Protein AF-A0A951CQM6-F1 (afdb_monomer)

Radius of gyration: 29.25 Å; Cα contacts (8 Å, |Δi|>4): 89; chains: 1; bounding box: 65×45×93 Å

Solvent-accessible surface area (backbone atoms only — not comparable to full-atom values): 8658 Å² total; per-residue (Å²): 129,90,86,80,90,84,83,90,81,90,80,90,81,83,80,80,78,75,80,78,79,81,69,90,68,95,78,76,86,69,64,69,60,56,56,56,54,43,54,40,66,66,60,47,46,53,54,50,47,40,52,54,46,51,57,52,41,76,73,42,60,84,96,34,77,55,37,60,50,44,54,48,46,48,53,52,41,53,55,46,47,57,30,47,76,70,74,47,74,59,66,69,58,54,51,52,47,47,53,49,52,51,48,47,59,73,72,43,95,66,56,70,70,57,46,54,50,55,54,50,44,46,50,52,53,50,51,44,65,78,42,36,61,80,64,55,65,84,125

Nearest PDB structures (foldseek):
  5msj-assembly4_Y  TM=2.578E-01  e=6.640E+00  Mus musculus

Structure (mmCIF, N/CA/C/O backbone):
data_AF-A0A951CQM6-F1
#
_entry.id   AF-A0A951CQM6-F1
#
loop_
_atom_site.group_PDB
_atom_site.id
_atom_site.type_symbol
_atom_site.label_atom_id
_atom_site.label_alt_id
_atom_site.label_comp_id
_atom_site.label_asym_id
_atom_site.label_entity_id
_atom_site.label_seq_id
_atom_site.pdbx_PDB_ins_code
_atom_site.Cartn_x
_atom_site.Cartn_y
_atom_site.Cartn_z
_atom_site.occupancy
_atom_site.B_iso_or_equiv
_atom_site.auth_seq_id
_atom_site.auth_comp_id
_atom_site.auth_asym_id
_atom_site.auth_atom_id
_atom_site.pdbx_PDB_model_num
ATOM 1 N N . MET A 1 1 ? 45.662 -21.637 78.353 1.00 36.53 1 MET A N 1
ATOM 2 C CA . MET A 1 1 ? 46.713 -21.991 77.374 1.00 36.53 1 MET A CA 1
ATOM 3 C C . MET A 1 1 ? 46.106 -22.893 76.306 1.00 36.53 1 MET A C 1
ATOM 5 O O . MET A 1 1 ? 45.457 -23.855 76.674 1.00 36.53 1 MET A O 1
ATOM 9 N N . LYS A 1 2 ? 46.267 -22.512 75.026 1.00 42.84 2 LYS A N 1
ATOM 10 C CA . LYS A 1 2 ? 46.402 -23.355 73.814 1.00 42.84 2 LYS A CA 1
ATOM 11 C C . LYS A 1 2 ? 46.010 -24.841 73.971 1.00 42.84 2 LYS A C 1
ATOM 13 O O . LYS A 1 2 ? 46.705 -25.549 74.686 1.00 42.84 2 LYS A O 1
ATOM 18 N N . ARG A 1 3 ? 44.978 -25.317 73.250 1.00 44.84 3 ARG A N 1
ATOM 19 C CA . ARG A 1 3 ? 45.032 -26.208 72.045 1.00 44.84 3 ARG A CA 1
ATOM 20 C C . ARG A 1 3 ? 44.093 -27.409 72.342 1.00 44.84 3 ARG A C 1
ATOM 22 O O . ARG A 1 3 ? 44.008 -27.759 73.504 1.00 44.84 3 ARG A O 1
ATOM 29 N N . LEU A 1 4 ? 43.356 -28.092 71.463 1.00 49.62 4 LEU A N 1
ATOM 30 C CA . LEU A 1 4 ? 43.298 -28.254 70.009 1.00 49.62 4 LEU A CA 1
ATOM 31 C C . LEU A 1 4 ? 42.117 -29.214 69.702 1.00 49.62 4 LEU A C 1
ATOM 33 O O . LEU A 1 4 ? 41.911 -30.122 70.497 1.00 49.62 4 LEU A O 1
ATOM 37 N N . PHE A 1 5 ? 41.500 -29.079 68.515 1.00 47.34 5 PHE A N 1
ATOM 38 C CA . PHE A 1 5 ? 40.907 -30.158 67.686 1.00 47.34 5 PHE A CA 1
ATOM 39 C C . PHE A 1 5 ? 39.701 -30.950 68.235 1.00 47.34 5 PHE A C 1
ATOM 41 O O . PHE A 1 5 ? 39.548 -31.145 69.426 1.00 47.34 5 PHE A O 1
ATOM 48 N N . LEU A 1 6 ? 38.819 -31.554 67.445 1.00 49.06 6 LEU A N 1
ATOM 49 C CA . LEU A 1 6 ? 38.413 -31.546 66.034 1.00 49.06 6 LEU A CA 1
ATOM 50 C C . LEU A 1 6 ? 37.356 -32.667 66.031 1.00 49.06 6 LEU A C 1
ATOM 52 O O . LEU A 1 6 ? 37.633 -33.750 66.543 1.00 49.06 6 LEU A O 1
ATOM 56 N N . GLY A 1 7 ? 36.153 -32.431 65.522 1.00 40.34 7 GLY A N 1
ATOM 57 C CA . GLY A 1 7 ? 35.091 -33.435 65.603 1.00 40.34 7 GLY A CA 1
ATOM 58 C C . GLY A 1 7 ? 33.923 -33.109 64.696 1.00 40.34 7 GLY A C 1
ATOM 59 O O . GLY A 1 7 ? 32.834 -32.794 65.155 1.00 40.34 7 GLY A O 1
ATOM 60 N N . THR A 1 8 ? 34.195 -33.124 63.398 1.00 56.38 8 THR A N 1
ATOM 61 C CA . THR A 1 8 ? 33.230 -33.057 62.304 1.00 56.38 8 THR A CA 1
ATOM 62 C C . THR A 1 8 ? 32.238 -34.219 62.399 1.00 56.38 8 THR A C 1
ATOM 64 O O . THR A 1 8 ? 32.676 -35.365 62.366 1.00 56.38 8 THR A O 1
ATOM 67 N N . ILE A 1 9 ? 30.926 -33.954 62.405 1.00 52.28 9 ILE A N 1
ATOM 68 C CA . ILE A 1 9 ? 29.938 -34.863 61.804 1.00 52.28 9 ILE A CA 1
ATOM 69 C C . ILE A 1 9 ? 28.950 -34.035 60.980 1.00 52.28 9 ILE A C 1
ATOM 71 O O . ILE A 1 9 ? 28.217 -33.185 61.477 1.00 52.28 9 ILE A O 1
ATOM 75 N N . VAL A 1 10 ? 29.005 -34.312 59.684 1.00 54.06 10 VAL A N 1
ATOM 76 C CA . VAL A 1 10 ? 28.093 -33.917 58.618 1.00 54.06 10 VAL A CA 1
ATOM 77 C C . VAL A 1 10 ? 26.802 -34.727 58.740 1.00 54.06 10 VAL A C 1
ATOM 79 O O . VAL A 1 10 ? 26.877 -35.945 58.864 1.00 54.06 10 VAL A O 1
ATOM 82 N N . SER A 1 11 ? 25.640 -34.076 58.653 1.00 46.56 11 SER A N 1
ATOM 83 C CA . SER A 1 11 ? 24.355 -34.610 58.147 1.00 46.56 11 SER A CA 1
ATOM 84 C C . SER A 1 11 ? 23.323 -33.481 58.276 1.00 46.56 11 SER A C 1
ATOM 86 O O . SER A 1 11 ? 23.128 -32.967 59.366 1.00 46.56 11 SER A O 1
ATOM 88 N N . GLY A 1 12 ? 22.676 -32.943 57.245 1.00 49.31 12 GLY A N 1
ATOM 89 C CA . GLY A 1 12 ? 22.298 -33.538 55.972 1.00 49.31 12 GLY A CA 1
ATOM 90 C C . GLY A 1 12 ? 20.804 -33.852 55.986 1.00 49.31 12 GLY A C 1
ATOM 91 O O . GLY A 1 12 ? 20.464 -35.015 56.113 1.00 49.31 12 GLY A O 1
ATOM 92 N N . LEU A 1 13 ? 19.938 -32.831 55.891 1.00 47.44 13 LEU A N 1
ATOM 93 C CA . LEU A 1 13 ? 18.616 -32.903 55.247 1.00 47.44 13 LEU A CA 1
ATOM 94 C C . LEU A 1 13 ? 17.968 -31.504 55.246 1.00 47.44 13 LEU A C 1
ATOM 96 O O . LEU A 1 13 ? 17.378 -31.082 56.237 1.00 47.44 13 LEU A O 1
ATOM 100 N N . VAL A 1 14 ? 18.064 -30.765 54.140 1.00 51.62 14 VAL A N 1
ATOM 101 C CA . VAL A 1 14 ? 17.130 -29.658 53.888 1.00 51.62 14 VAL A CA 1
ATOM 102 C C . VAL A 1 14 ? 16.045 -30.226 52.987 1.00 51.62 14 VAL A C 1
ATOM 104 O O . VAL A 1 14 ? 16.252 -30.420 51.791 1.00 51.62 14 VAL A O 1
ATOM 107 N N . LEU A 1 15 ? 14.905 -30.556 53.592 1.00 48.28 15 LEU A N 1
ATOM 108 C CA . LEU A 1 15 ? 13.669 -30.844 52.876 1.00 48.28 15 LEU A CA 1
ATOM 109 C C . LEU A 1 15 ? 13.239 -29.560 52.163 1.00 48.28 15 LEU A C 1
ATOM 111 O O . LEU A 1 15 ? 12.813 -28.598 52.800 1.00 48.28 15 LEU A O 1
ATOM 115 N N . PHE A 1 16 ? 13.361 -29.542 50.838 1.00 45.88 16 PHE A N 1
ATOM 116 C CA . PHE A 1 16 ? 12.685 -28.554 50.010 1.00 45.88 16 PHE A CA 1
ATOM 117 C C . PHE A 1 16 ? 11.180 -28.816 50.101 1.00 45.88 16 PHE A C 1
ATOM 119 O O . PHE A 1 16 ? 10.641 -29.698 49.437 1.00 45.88 16 PHE A O 1
ATOM 126 N N . ALA A 1 17 ? 10.505 -28.054 50.958 1.00 52.97 17 ALA A N 1
ATOM 127 C CA . ALA A 1 17 ? 9.065 -27.899 50.902 1.00 52.97 17 ALA A CA 1
ATOM 128 C C . ALA A 1 17 ? 8.729 -27.194 49.584 1.00 52.97 17 ALA A C 1
ATOM 130 O O . ALA A 1 17 ? 9.026 -26.015 49.404 1.00 52.97 17 ALA A O 1
ATOM 131 N N . THR A 1 18 ? 8.141 -27.921 48.639 1.00 50.91 18 THR A N 1
ATOM 132 C CA . THR A 1 18 ? 7.468 -27.325 47.487 1.00 50.91 18 THR A CA 1
ATOM 133 C C . THR A 1 18 ? 6.259 -26.537 47.990 1.00 50.91 18 THR A C 1
ATOM 135 O O . THR A 1 18 ? 5.336 -27.163 48.521 1.00 50.91 18 THR A O 1
ATOM 138 N N . PRO A 1 19 ? 6.181 -25.204 47.819 1.00 48.69 19 PRO A N 1
ATOM 139 C CA . PRO A 1 19 ? 4.887 -24.553 47.830 1.00 48.69 19 PRO A CA 1
ATOM 140 C C . PRO A 1 19 ? 4.138 -25.050 46.593 1.00 48.69 19 PRO A C 1
ATOM 142 O O . PRO A 1 19 ? 4.481 -24.727 45.455 1.00 48.69 19 PRO A O 1
ATOM 145 N N . GLY A 1 20 ? 3.137 -25.896 46.825 1.00 43.78 20 GLY A N 1
ATOM 146 C CA . GLY A 1 20 ? 2.101 -26.152 45.843 1.00 43.78 20 GLY A CA 1
ATOM 147 C C . GLY A 1 20 ? 1.417 -24.827 45.543 1.00 43.78 20 GLY A C 1
ATOM 148 O O . GLY A 1 20 ? 0.633 -24.333 46.349 1.00 43.78 20 GLY A O 1
ATOM 149 N N . PHE A 1 21 ? 1.735 -24.236 44.394 1.00 43.59 21 PHE A N 1
ATOM 150 C CA . PHE A 1 21 ? 0.935 -23.162 43.832 1.00 43.59 21 PHE A CA 1
ATOM 151 C C . PHE A 1 21 ? -0.376 -23.775 43.345 1.00 43.59 21 PHE A C 1
ATOM 153 O O . PHE A 1 21 ? -0.536 -24.130 42.181 1.00 43.59 21 PHE A O 1
ATOM 160 N N . ALA A 1 22 ? -1.325 -23.889 44.269 1.00 49.72 22 ALA A N 1
ATOM 161 C CA . ALA A 1 22 ? -2.722 -23.719 43.935 1.00 49.72 22 ALA A CA 1
ATOM 162 C C . ALA A 1 22 ? -2.887 -22.262 43.474 1.00 49.72 22 ALA A C 1
ATOM 164 O O . ALA A 1 22 ? -3.046 -21.351 44.282 1.00 49.72 22 ALA A O 1
ATOM 165 N N . GLN A 1 23 ? -2.766 -22.027 42.169 1.00 45.09 23 GLN A N 1
ATOM 166 C CA . GLN A 1 23 ? -3.352 -20.850 41.541 1.00 45.09 23 GLN A CA 1
ATOM 167 C C . GLN A 1 23 ? -4.571 -21.311 40.762 1.00 45.09 23 GLN A C 1
ATOM 169 O O . GLN A 1 23 ? -4.523 -21.587 39.568 1.00 45.09 23 GLN A O 1
ATOM 174 N N . ASP A 1 24 ? -5.652 -21.413 41.525 1.00 47.53 24 ASP A N 1
ATOM 175 C CA . ASP A 1 24 ? -6.961 -20.898 41.156 1.00 47.53 24 ASP A CA 1
ATOM 176 C C . ASP A 1 24 ? -6.835 -19.768 40.111 1.00 47.53 24 ASP A C 1
ATOM 178 O O . ASP A 1 24 ? -6.340 -18.672 40.399 1.00 47.53 24 ASP A O 1
ATOM 182 N N . ARG A 1 25 ? -7.139 -20.093 38.852 1.00 42.91 25 ARG A N 1
ATOM 183 C CA . ARG A 1 25 ? -7.281 -19.135 37.748 1.00 42.91 25 ARG A CA 1
ATOM 184 C C . ARG A 1 25 ? -8.077 -19.760 36.607 1.00 42.91 25 ARG A C 1
ATOM 186 O O . ARG A 1 25 ? -7.648 -19.822 35.456 1.00 42.91 25 ARG A O 1
ATOM 193 N N . GLU A 1 26 ? -9.283 -20.199 36.936 1.00 49.16 26 GLU A N 1
ATOM 194 C CA . GLU A 1 26 ? -10.388 -20.157 35.983 1.00 49.16 26 GLU A CA 1
ATOM 195 C C . GLU A 1 26 ? -10.809 -18.691 35.819 1.00 49.16 26 GLU A C 1
ATOM 197 O O . GLU A 1 26 ? -11.610 -18.195 36.596 1.00 49.16 26 GLU A O 1
ATOM 202 N N . GLN A 1 27 ? -10.200 -17.970 34.870 1.00 46.66 27 GLN A N 1
ATOM 203 C CA . GLN A 1 27 ? -10.757 -16.797 34.167 1.00 46.66 27 GLN A CA 1
ATOM 204 C C . GLN A 1 27 ? -9.641 -16.067 33.407 1.00 46.66 27 GLN A C 1
ATOM 206 O O . GLN A 1 27 ? -8.647 -15.638 33.990 1.00 46.66 27 GLN A O 1
ATOM 211 N N . GLY A 1 28 ? -9.828 -15.885 32.096 1.00 43.47 28 GLY A N 1
ATOM 212 C CA . GLY A 1 28 ? -9.082 -14.884 31.323 1.00 43.47 28 GLY A CA 1
ATOM 213 C C . GLY A 1 28 ? -8.101 -15.401 30.268 1.00 43.47 28 GLY A C 1
ATOM 214 O O . GLY A 1 28 ? -7.093 -14.744 30.016 1.00 43.47 28 GLY A O 1
ATOM 215 N N . ARG A 1 29 ? -8.359 -16.550 29.627 1.00 43.56 29 ARG A N 1
ATOM 216 C CA . ARG A 1 29 ? -7.528 -17.028 28.500 1.00 43.56 29 ARG A CA 1
ATOM 217 C C . ARG A 1 29 ? -8.017 -16.606 27.110 1.00 43.56 29 ARG A C 1
ATOM 219 O O . ARG A 1 29 ? -7.357 -16.941 26.134 1.00 43.56 29 ARG A O 1
ATOM 226 N N . GLU A 1 30 ? -9.107 -15.847 27.023 1.00 45.41 30 GLU A N 1
ATOM 227 C CA . GLU A 1 30 ? -9.689 -15.417 25.741 1.00 45.41 30 GLU A CA 1
ATOM 228 C C . GLU A 1 30 ? -9.217 -14.013 25.307 1.00 45.41 30 GLU A C 1
ATOM 230 O O . GLU A 1 30 ? -8.937 -13.802 24.135 1.00 45.41 30 GLU A O 1
ATOM 235 N N . GLY A 1 31 ? -8.939 -13.088 26.235 1.00 44.78 31 GLY A N 1
ATOM 236 C CA . GLY A 1 31 ? -8.579 -11.701 25.878 1.00 44.78 31 GLY A CA 1
ATOM 237 C C . GLY A 1 31 ? -7.123 -11.445 25.448 1.00 44.78 31 GLY A C 1
ATOM 238 O O . GLY A 1 31 ? -6.801 -10.349 24.994 1.00 44.78 31 GLY A O 1
ATOM 239 N N . ARG A 1 32 ? -6.201 -12.412 25.592 1.00 43.75 32 ARG A N 1
ATOM 240 C CA . ARG A 1 32 ? -4.775 -12.197 25.245 1.00 43.75 32 ARG A CA 1
ATOM 241 C C . ARG A 1 32 ? -4.495 -12.334 23.742 1.00 43.75 32 ARG A C 1
ATOM 243 O O . ARG A 1 32 ? -3.518 -11.760 23.267 1.00 43.75 32 ARG A O 1
ATOM 250 N N . TYR A 1 33 ? -5.327 -13.075 23.011 1.00 44.34 33 TYR A N 1
ATOM 251 C CA . TYR A 1 33 ? -5.196 -13.216 21.559 1.00 44.34 33 TYR A CA 1
ATOM 252 C C . TYR A 1 33 ? -5.887 -12.066 20.818 1.00 44.34 33 TYR A C 1
ATOM 254 O O . TYR A 1 33 ? -5.271 -11.487 19.930 1.00 44.34 33 TYR A O 1
ATOM 262 N N . GLU A 1 34 ? -7.071 -11.634 21.271 1.00 48.38 34 GLU A N 1
ATOM 263 C CA . GLU A 1 34 ? -7.774 -10.478 20.689 1.00 48.38 34 GLU A CA 1
ATOM 264 C C . GLU A 1 34 ? -6.931 -9.197 20.726 1.00 48.38 34 GLU A C 1
ATOM 266 O O . GLU A 1 34 ? -6.831 -8.507 19.719 1.00 48.38 34 GLU A O 1
ATOM 271 N N . ASN A 1 35 ? -6.233 -8.920 21.834 1.00 50.28 35 ASN A N 1
ATOM 272 C CA . ASN A 1 35 ? -5.422 -7.703 21.971 1.00 50.28 35 ASN A CA 1
ATOM 273 C C . ASN A 1 35 ? -4.217 -7.638 21.009 1.00 50.28 35 ASN A C 1
ATOM 275 O O . ASN A 1 35 ? -3.776 -6.550 20.638 1.00 50.28 35 ASN A O 1
ATOM 279 N N . ARG A 1 36 ? -3.650 -8.791 20.616 1.00 51.53 36 ARG A N 1
ATOM 280 C CA . ARG A 1 36 ? -2.488 -8.836 19.712 1.00 51.53 36 ARG A CA 1
ATOM 281 C C . ARG A 1 36 ? -2.896 -8.519 18.275 1.00 51.53 36 ARG A C 1
ATOM 283 O O . ARG A 1 36 ? -2.188 -7.771 17.605 1.00 51.53 36 ARG A O 1
ATOM 290 N N . ASP A 1 37 ? -4.028 -9.060 17.838 1.00 57.62 37 ASP A N 1
ATOM 291 C CA . ASP A 1 37 ? -4.562 -8.797 16.505 1.00 57.62 37 ASP A CA 1
ATOM 292 C C . ASP A 1 37 ? -5.087 -7.360 16.415 1.00 57.62 37 ASP A C 1
ATOM 294 O O . ASP A 1 37 ? -4.790 -6.652 15.456 1.00 57.62 37 ASP A O 1
ATOM 298 N N . GLU A 1 38 ? -5.768 -6.870 17.455 1.00 58.69 38 GLU A N 1
ATOM 299 C CA . GLU A 1 38 ? -6.281 -5.497 17.499 1.00 58.69 38 GLU A CA 1
ATOM 300 C C . GLU A 1 38 ? -5.170 -4.450 17.312 1.00 58.69 38 GLU A C 1
ATOM 302 O O . GLU A 1 38 ? -5.339 -3.513 16.537 1.00 58.69 38 GLU A O 1
ATOM 307 N N . GLY A 1 39 ? -4.010 -4.635 17.957 1.00 59.38 39 GLY A N 1
ATOM 308 C CA . GLY A 1 39 ? -2.853 -3.747 17.802 1.00 59.38 39 GLY A CA 1
ATOM 309 C C . GLY A 1 39 ? -2.199 -3.814 16.417 1.00 59.38 39 GLY A C 1
ATOM 310 O O . GLY A 1 39 ? -1.756 -2.791 15.898 1.00 59.38 39 GLY A O 1
ATOM 311 N N . TYR A 1 40 ? -2.172 -4.994 15.790 1.00 65.06 40 TYR A N 1
ATOM 312 C CA . TYR A 1 40 ? -1.692 -5.156 14.414 1.00 65.06 40 TYR A CA 1
ATOM 313 C C . TYR A 1 40 ? -2.578 -4.387 13.419 1.00 65.06 40 TYR A C 1
ATOM 315 O O . TYR A 1 40 ? -2.071 -3.655 12.567 1.00 65.06 40 TYR A O 1
ATOM 323 N N . TYR A 1 41 ? -3.901 -4.482 13.572 1.00 66.88 41 TYR A N 1
ATOM 324 C CA . TYR A 1 41 ? -4.866 -3.819 12.693 1.00 66.88 41 TYR A CA 1
ATOM 325 C C . TYR A 1 41 ? -5.045 -2.315 12.981 1.00 66.88 41 TYR A C 1
ATOM 327 O O . TYR A 1 41 ? -5.299 -1.561 12.045 1.00 66.88 41 TYR A O 1
ATOM 335 N N . LYS A 1 42 ? -4.853 -1.845 14.227 1.00 64.31 42 LYS A N 1
ATOM 336 C CA . LYS A 1 42 ? -5.019 -0.428 14.635 1.00 64.31 42 LYS A CA 1
ATOM 337 C C . LYS A 1 42 ? -3.893 0.539 14.227 1.00 64.31 42 LYS A C 1
ATOM 339 O O . LYS A 1 42 ? -3.914 1.707 14.616 1.00 64.31 42 LYS A O 1
ATOM 344 N N . GLY A 1 43 ? -2.898 0.100 13.465 1.00 67.56 43 GLY A N 1
ATOM 345 C CA . GLY A 1 43 ? -1.861 1.024 12.988 1.00 67.56 43 GLY A CA 1
ATOM 346 C C . GLY A 1 43 ? -0.754 0.380 12.173 1.00 67.56 43 GLY A C 1
ATOM 347 O O . GLY A 1 43 ? -0.241 0.997 11.252 1.00 67.56 43 GLY A O 1
ATOM 348 N N . HIS A 1 44 ? -0.430 -0.884 12.439 1.00 79.81 44 HIS A N 1
ATOM 349 C CA . HIS A 1 44 ? 0.710 -1.531 11.790 1.00 79.81 44 HIS A CA 1
ATOM 350 C C . HIS A 1 44 ? 0.386 -2.169 10.437 1.00 79.81 44 HIS A C 1
ATOM 352 O O . HIS A 1 44 ? 1.303 -2.389 9.651 1.00 79.81 44 HIS A O 1
ATOM 358 N N . LEU A 1 45 ? -0.888 -2.449 10.138 1.00 84.88 45 LEU A N 1
ATOM 359 C CA . LEU A 1 45 ? -1.274 -3.060 8.865 1.00 84.88 45 LEU A CA 1
ATOM 360 C C . LEU A 1 45 ? -0.848 -2.196 7.671 1.00 84.88 45 LEU A C 1
ATOM 362 O O . LEU A 1 45 ? -0.149 -2.685 6.792 1.0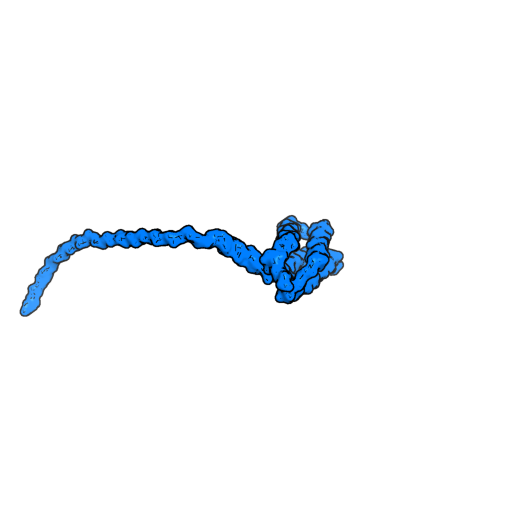0 84.88 45 LEU A O 1
ATOM 366 N N . PHE A 1 46 ? -1.242 -0.921 7.632 1.00 86.06 46 PHE A N 1
ATOM 367 C CA . PHE A 1 46 ? -0.946 -0.060 6.480 1.00 86.06 46 PHE A CA 1
ATOM 368 C C . PHE A 1 46 ? 0.549 0.223 6.329 1.00 86.06 46 PHE A C 1
ATOM 370 O O . PHE A 1 46 ? 1.043 0.247 5.203 1.00 86.06 46 PHE A O 1
ATOM 377 N N . ASP A 1 47 ? 1.269 0.363 7.444 1.00 86.88 47 ASP A N 1
ATOM 378 C CA . ASP A 1 47 ? 2.726 0.499 7.438 1.00 86.88 47 ASP A CA 1
ATOM 379 C C . ASP A 1 47 ? 3.407 -0.745 6.866 1.00 86.88 47 ASP A C 1
ATOM 381 O O . ASP A 1 47 ? 4.264 -0.622 5.995 1.00 86.88 47 ASP A O 1
ATOM 385 N N . ARG A 1 48 ? 2.980 -1.941 7.285 1.00 89.81 48 ARG A N 1
ATOM 386 C CA . ARG A 1 48 ? 3.518 -3.205 6.774 1.00 89.81 48 ARG A CA 1
ATOM 387 C C . ARG A 1 48 ? 3.288 -3.353 5.273 1.00 89.81 48 ARG A C 1
ATOM 389 O O . ARG A 1 48 ? 4.233 -3.602 4.536 1.00 89.81 48 ARG A O 1
ATOM 396 N N . VAL A 1 49 ? 2.054 -3.131 4.815 1.00 91.19 49 VAL A N 1
ATOM 397 C CA . VAL A 1 49 ? 1.734 -3.200 3.381 1.00 91.19 49 VAL A CA 1
ATOM 398 C C . VAL A 1 49 ? 2.553 -2.169 2.598 1.00 91.19 49 VAL A C 1
ATOM 400 O O . VAL A 1 49 ? 3.016 -2.452 1.495 1.00 91.19 49 VAL A O 1
ATOM 403 N N . ARG A 1 50 ? 2.783 -0.974 3.159 1.00 91.56 50 ARG A N 1
ATOM 404 C CA . ARG A 1 50 ? 3.640 0.044 2.538 1.00 91.56 50 ARG A CA 1
ATOM 405 C C . ARG A 1 50 ? 5.090 -0.424 2.424 1.00 91.56 50 ARG A C 1
ATOM 407 O O . ARG A 1 50 ? 5.666 -0.266 1.353 1.00 91.56 50 ARG A O 1
ATOM 414 N N . GLU A 1 51 ? 5.664 -0.994 3.481 1.00 91.81 51 GLU A N 1
ATOM 415 C CA . GLU A 1 51 ? 7.025 -1.552 3.468 1.00 91.81 51 GLU A CA 1
ATOM 416 C C . GLU A 1 51 ? 7.172 -2.667 2.423 1.00 91.81 51 GLU A C 1
ATOM 418 O O . GLU A 1 51 ? 8.151 -2.706 1.673 1.00 91.81 51 GLU A O 1
ATOM 423 N N . ASP A 1 52 ? 6.171 -3.537 2.317 1.00 92.06 52 ASP A N 1
ATOM 424 C CA . ASP A 1 52 ? 6.161 -4.641 1.362 1.00 92.06 52 ASP A CA 1
ATOM 425 C C . ASP A 1 52 ? 6.025 -4.138 -0.088 1.00 92.06 52 ASP A C 1
ATOM 427 O O . ASP A 1 52 ? 6.746 -4.600 -0.979 1.00 92.06 52 ASP A O 1
ATOM 431 N N . VAL A 1 53 ? 5.211 -3.106 -0.334 1.00 92.06 53 VAL A N 1
ATOM 432 C CA . VAL A 1 53 ? 5.135 -2.409 -1.632 1.00 92.06 53 VAL A CA 1
ATOM 433 C C . VAL A 1 53 ? 6.447 -1.687 -1.966 1.00 92.06 53 VAL A C 1
ATOM 435 O O . VAL A 1 53 ? 6.919 -1.786 -3.099 1.00 92.06 53 VAL A O 1
ATOM 438 N N . GLU A 1 54 ? 7.070 -1.000 -1.005 1.00 91.75 54 GLU A N 1
ATOM 439 C CA . GLU A 1 54 ? 8.377 -0.339 -1.168 1.00 91.75 54 GLU A CA 1
ATOM 440 C C . GLU A 1 54 ? 9.474 -1.341 -1.527 1.00 91.75 54 GLU A C 1
ATOM 442 O O . GLU A 1 54 ? 10.315 -1.084 -2.392 1.00 91.75 54 GLU A O 1
ATOM 447 N N . ARG A 1 55 ? 9.433 -2.525 -0.915 1.00 91.19 55 ARG A N 1
ATOM 448 C CA . ARG A 1 55 ? 10.342 -3.622 -1.234 1.00 91.19 55 ARG A CA 1
ATOM 449 C C . ARG A 1 55 ? 10.166 -4.121 -2.670 1.00 91.19 55 ARG A C 1
ATOM 451 O O . ARG A 1 55 ? 11.165 -4.436 -3.316 1.00 91.19 55 ARG A O 1
ATOM 458 N N . VAL A 1 56 ? 8.936 -4.199 -3.184 1.00 90.06 56 VAL A N 1
ATOM 459 C CA . VAL A 1 56 ? 8.686 -4.569 -4.591 1.00 90.06 56 VAL A CA 1
ATOM 460 C C . VAL A 1 56 ? 9.104 -3.451 -5.548 1.00 90.06 56 VAL A C 1
ATOM 462 O O . VAL A 1 56 ? 9.705 -3.732 -6.586 1.00 90.06 56 VAL A O 1
ATOM 465 N N . GLU A 1 57 ? 8.860 -2.190 -5.193 1.00 89.69 57 GLU A N 1
ATOM 466 C CA . GLU A 1 57 ? 9.296 -1.016 -5.964 1.00 89.69 57 GLU A CA 1
ATOM 467 C C . GLU A 1 57 ? 10.817 -0.971 -6.112 1.00 89.69 57 GLU A C 1
ATOM 469 O O . GLU A 1 57 ? 11.308 -0.817 -7.227 1.00 89.69 57 GLU A O 1
ATOM 474 N N . ALA A 1 58 ? 11.565 -1.232 -5.037 1.00 88.56 58 ALA A N 1
ATOM 475 C CA . ALA A 1 58 ? 13.028 -1.273 -5.064 1.00 88.56 58 ALA A CA 1
ATOM 476 C C . ALA A 1 58 ? 13.606 -2.325 -6.033 1.00 88.56 58 ALA A C 1
ATOM 478 O O . ALA A 1 58 ? 14.734 -2.179 -6.503 1.00 88.56 58 ALA A O 1
ATOM 479 N N . ASN A 1 59 ? 12.839 -3.378 -6.338 1.00 85.44 59 ASN A N 1
ATOM 480 C CA . ASN A 1 59 ? 13.211 -4.432 -7.286 1.00 85.44 59 ASN A CA 1
ATOM 481 C C . ASN A 1 59 ? 12.577 -4.247 -8.676 1.00 85.44 59 ASN A C 1
ATOM 483 O O . ASN A 1 59 ? 12.830 -5.046 -9.579 1.00 85.44 59 ASN A O 1
ATOM 487 N N . THR A 1 60 ? 11.743 -3.221 -8.853 1.00 85.44 60 THR A N 1
ATOM 488 C CA . THR A 1 60 ? 11.062 -2.917 -10.113 1.00 85.44 60 THR A CA 1
ATOM 489 C C . THR A 1 60 ? 11.949 -2.028 -10.985 1.00 85.44 60 THR A C 1
ATOM 491 O O . THR A 1 60 ? 12.722 -1.206 -10.499 1.00 85.44 60 THR A O 1
ATOM 494 N N . HIS A 1 61 ? 11.878 -2.208 -12.306 1.00 82.50 61 HIS A N 1
ATOM 495 C CA . HIS A 1 61 ? 12.687 -1.418 -13.230 1.00 82.50 61 HIS A CA 1
ATOM 496 C C . HIS A 1 61 ? 12.252 0.054 -13.225 1.00 82.50 61 HIS A C 1
ATOM 498 O O . HIS A 1 61 ? 11.059 0.343 -13.334 1.00 82.50 61 HIS A O 1
ATOM 504 N N . ALA A 1 62 ? 13.221 0.967 -13.162 1.00 83.56 62 ALA A N 1
ATOM 505 C CA . ALA A 1 62 ? 12.960 2.400 -13.229 1.00 83.56 62 ALA A CA 1
ATOM 506 C C . ALA A 1 62 ? 12.326 2.807 -14.573 1.00 83.56 62 ALA A C 1
ATOM 508 O O . ALA A 1 62 ? 12.594 2.214 -15.619 1.00 83.56 62 ALA A O 1
ATOM 509 N N . PHE A 1 63 ? 11.495 3.842 -14.533 1.00 83.69 63 PHE A N 1
ATOM 510 C CA . PHE A 1 63 ? 10.664 4.377 -15.608 1.00 83.69 63 PHE A CA 1
ATOM 511 C C . PHE A 1 63 ? 9.724 3.352 -16.259 1.00 83.69 63 PHE A C 1
ATOM 513 O O . PHE A 1 63 ? 9.324 3.508 -17.416 1.00 83.69 63 PHE A O 1
ATOM 520 N N . SER A 1 64 ? 9.354 2.298 -15.530 1.00 84.50 64 SER A N 1
ATOM 521 C CA . SER A 1 64 ? 8.399 1.292 -16.000 1.00 84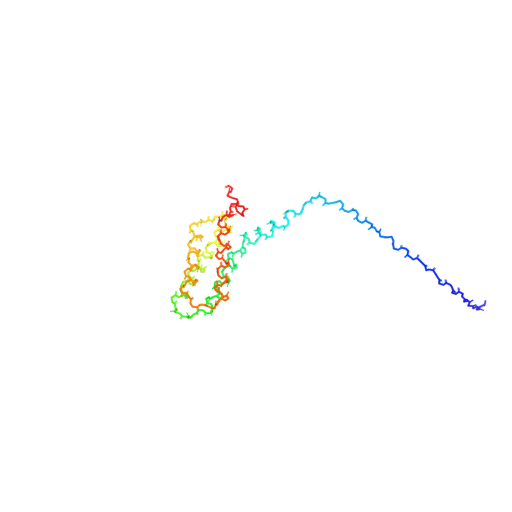.50 64 SER A CA 1
ATOM 522 C C . SER A 1 64 ? 6.967 1.633 -15.586 1.00 84.50 64 SER A C 1
ATOM 524 O O . SER A 1 64 ? 6.729 2.320 -14.595 1.00 84.50 64 SER A O 1
ATOM 526 N N . ALA A 1 65 ? 5.983 1.103 -16.319 1.00 84.19 65 ALA A N 1
ATOM 527 C CA . ALA A 1 65 ? 4.572 1.223 -15.939 1.00 84.19 65 ALA A CA 1
ATOM 528 C C . ALA A 1 65 ? 4.296 0.669 -14.528 1.00 84.19 65 ALA A C 1
ATOM 530 O O . ALA A 1 65 ? 3.387 1.138 -13.845 1.00 84.19 65 ALA A O 1
ATOM 531 N N . ASP A 1 66 ? 5.085 -0.310 -14.088 1.00 83.50 66 ASP A N 1
ATOM 532 C CA . ASP A 1 66 ? 4.943 -0.947 -12.785 1.00 83.50 66 ASP A CA 1
ATOM 533 C C . ASP A 1 66 ? 5.457 -0.068 -11.647 1.00 83.50 66 ASP A C 1
ATOM 535 O O . ASP A 1 66 ? 4.801 0.009 -10.610 1.00 83.50 66 ASP A O 1
ATOM 539 N N . GLU A 1 67 ? 6.553 0.665 -11.859 1.00 86.38 67 GLU A N 1
ATOM 540 C CA . GLU A 1 67 ? 7.031 1.672 -10.905 1.00 86.38 67 GLU A CA 1
ATOM 541 C C . GLU A 1 67 ? 5.950 2.732 -10.663 1.00 86.38 67 GLU A C 1
ATOM 543 O O . GLU A 1 67 ? 5.561 2.962 -9.522 1.00 86.38 67 GLU A O 1
ATOM 548 N N . PHE A 1 68 ? 5.367 3.300 -11.726 1.00 86.81 68 PHE A N 1
ATOM 549 C CA . PHE A 1 68 ? 4.299 4.298 -11.581 1.00 86.81 68 PHE A CA 1
ATOM 550 C C . PHE A 1 68 ? 3.080 3.760 -10.816 1.00 86.81 68 PHE A C 1
ATOM 552 O O . PHE A 1 68 ? 2.466 4.490 -10.032 1.00 86.81 68 PHE A O 1
ATOM 559 N N . ARG A 1 69 ? 2.718 2.485 -11.019 1.00 86.19 69 ARG A N 1
ATOM 560 C CA . ARG A 1 69 ? 1.637 1.832 -10.261 1.00 86.19 69 ARG A CA 1
ATOM 561 C C . ARG A 1 69 ? 2.002 1.684 -8.786 1.00 86.19 69 ARG A C 1
ATOM 563 O O . ARG A 1 69 ? 1.180 2.019 -7.938 1.00 86.19 69 ARG A O 1
ATOM 570 N N . LEU A 1 70 ? 3.212 1.219 -8.482 1.00 88.69 70 LEU A N 1
ATOM 571 C CA . LEU A 1 70 ? 3.703 1.042 -7.113 1.00 88.69 70 LEU A CA 1
ATOM 572 C C . LEU A 1 70 ? 3.796 2.376 -6.367 1.00 88.69 70 LEU A C 1
ATOM 574 O O . LEU A 1 70 ? 3.290 2.490 -5.251 1.00 88.69 70 LEU A O 1
ATOM 578 N N . THR A 1 71 ? 4.332 3.416 -7.008 1.00 88.94 71 THR A N 1
ATOM 579 C CA 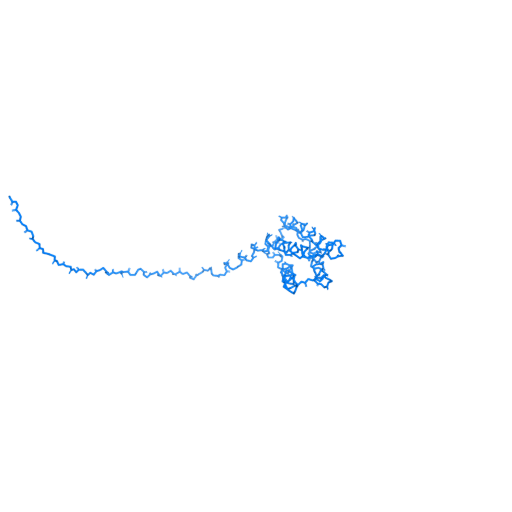. THR A 1 71 ? 4.363 4.772 -6.448 1.00 88.94 71 THR A CA 1
ATOM 580 C C . THR A 1 71 ? 2.953 5.272 -6.125 1.00 88.94 71 THR A C 1
ATOM 582 O O . THR A 1 71 ? 2.732 5.844 -5.056 1.00 88.94 71 THR A O 1
ATOM 585 N N . ARG A 1 72 ? 1.970 5.022 -7.003 1.00 87.62 72 ARG A N 1
ATOM 586 C CA . ARG A 1 72 ? 0.569 5.374 -6.735 1.00 87.62 72 ARG A CA 1
ATOM 587 C C . ARG A 1 72 ? -0.004 4.595 -5.549 1.00 87.62 72 ARG A C 1
ATOM 589 O O . ARG A 1 72 ? -0.625 5.202 -4.685 1.00 87.62 72 ARG A O 1
ATOM 596 N N . VAL A 1 73 ? 0.232 3.284 -5.469 1.00 88.00 73 VAL A N 1
ATOM 597 C CA . VAL A 1 73 ? -0.200 2.455 -4.326 1.00 88.00 73 VAL A CA 1
ATOM 598 C C . VAL A 1 73 ? 0.350 3.012 -3.010 1.00 88.00 73 VAL A C 1
ATOM 600 O O . VAL A 1 73 ? -0.393 3.128 -2.039 1.00 88.00 73 VAL A O 1
ATOM 603 N N . LYS A 1 74 ? 1.622 3.425 -2.976 1.00 90.25 74 LYS A N 1
ATOM 604 C CA . LYS A 1 74 ? 2.234 4.029 -1.781 1.00 90.25 74 LYS A CA 1
ATOM 605 C C . LYS A 1 74 ? 1.559 5.332 -1.356 1.00 90.25 74 LYS A C 1
ATOM 607 O O . LYS A 1 74 ? 1.386 5.561 -0.161 1.00 90.25 74 LYS A O 1
ATOM 612 N N . GLN A 1 75 ? 1.192 6.187 -2.311 1.00 88.38 75 GLN A N 1
ATOM 613 C CA . GLN A 1 75 ? 0.471 7.431 -2.019 1.00 88.38 75 GLN A CA 1
ATOM 614 C C . GLN A 1 75 ? -0.887 7.135 -1.370 1.00 88.38 75 GLN A C 1
ATOM 616 O O . GLN A 1 75 ? -1.184 7.674 -0.306 1.00 88.38 75 GLN A O 1
ATOM 621 N N . GLU A 1 76 ? -1.654 6.208 -1.943 1.00 86.00 76 GLU A N 1
ATOM 622 C CA . GLU A 1 76 ? -2.962 5.806 -1.412 1.00 86.00 76 GLU A CA 1
ATOM 623 C C . GLU A 1 76 ? -2.855 5.177 -0.010 1.00 86.00 76 GLU A C 1
ATOM 625 O O . GLU A 1 76 ? -3.644 5.501 0.879 1.00 86.00 76 GLU A O 1
ATOM 630 N N . LEU A 1 77 ? -1.843 4.331 0.229 1.00 87.38 77 LEU A N 1
ATOM 631 C CA . LEU A 1 77 ? -1.572 3.743 1.548 1.00 87.38 77 LEU A CA 1
ATOM 632 C C . LEU A 1 77 ? -1.232 4.806 2.602 1.00 87.38 77 LEU A C 1
ATOM 634 O O . LEU A 1 77 ? -1.719 4.722 3.730 1.00 87.38 77 LEU A O 1
ATOM 638 N N . ASN A 1 78 ? -0.448 5.827 2.244 1.00 85.94 78 ASN A N 1
ATOM 639 C CA . ASN A 1 78 ? -0.136 6.939 3.147 1.00 85.94 78 ASN A CA 1
ATOM 640 C C . ASN A 1 78 ? -1.390 7.743 3.518 1.00 85.94 78 ASN A C 1
ATOM 642 O O . ASN A 1 78 ? -1.595 8.067 4.690 1.00 85.94 78 ASN A O 1
ATOM 646 N N . GLU A 1 79 ? -2.242 8.048 2.539 1.00 83.62 79 GLU A N 1
ATOM 647 C CA . GLU A 1 79 ? -3.507 8.754 2.773 1.00 83.62 79 GLU A CA 1
ATOM 648 C C . GLU A 1 79 ? -4.461 7.921 3.643 1.00 83.62 79 GLU A C 1
ATOM 650 O O . GLU A 1 79 ? -5.114 8.449 4.550 1.00 83.62 79 GLU A O 1
ATOM 655 N N . MET A 1 80 ? -4.497 6.603 3.433 1.00 80.44 80 MET A N 1
ATOM 656 C CA . MET A 1 80 ? -5.265 5.690 4.273 1.00 80.44 80 MET A CA 1
ATOM 657 C C . MET A 1 80 ? -4.743 5.611 5.701 1.00 80.44 80 MET A C 1
ATOM 659 O O . MET A 1 80 ? -5.550 5.665 6.624 1.00 80.44 80 MET A O 1
ATOM 663 N N . HIS A 1 81 ? -3.428 5.520 5.902 1.00 81.62 81 HIS A N 1
ATOM 664 C CA . HIS A 1 81 ? -2.838 5.503 7.238 1.00 81.62 81 HIS A CA 1
ATOM 665 C C . HIS A 1 81 ? -3.207 6.776 8.019 1.00 81.62 81 HIS A C 1
ATOM 667 O O . HIS A 1 81 ? -3.664 6.703 9.160 1.00 81.62 81 HIS A O 1
ATOM 673 N N . GLN A 1 82 ? -3.120 7.946 7.376 1.00 81.19 82 GLN A N 1
ATOM 674 C CA . GLN A 1 82 ? -3.553 9.214 7.976 1.00 81.19 82 GLN A CA 1
ATOM 675 C C . GLN A 1 82 ? -5.054 9.231 8.296 1.00 81.19 82 GLN A C 1
ATOM 677 O O . GLN A 1 82 ? -5.467 9.732 9.342 1.00 81.19 82 GLN A O 1
ATOM 682 N N . SER A 1 83 ? -5.888 8.685 7.413 1.00 77.38 83 SER A N 1
ATOM 683 C CA . SER A 1 83 ? -7.343 8.662 7.600 1.00 77.38 83 SER A CA 1
ATOM 684 C C . SER A 1 83 ? -7.755 7.690 8.718 1.00 77.38 83 SER A C 1
ATOM 686 O O . SER A 1 83 ? -8.551 8.044 9.592 1.00 77.38 83 SER A O 1
ATOM 688 N N . ALA A 1 84 ? -7.130 6.510 8.767 1.00 73.94 84 ALA A N 1
ATOM 689 C CA . ALA A 1 84 ? -7.307 5.511 9.817 1.00 73.94 84 ALA A CA 1
ATOM 690 C C . ALA A 1 84 ? -6.877 6.035 11.196 1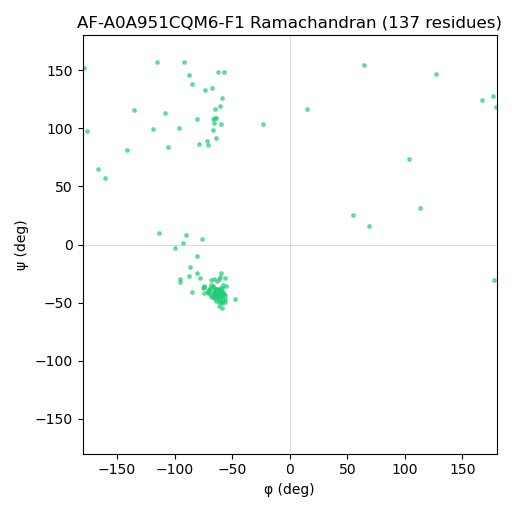.00 73.94 84 ALA A C 1
ATOM 692 O O . ALA A 1 84 ? -7.605 5.847 12.169 1.00 73.94 84 ALA A O 1
ATOM 693 N N . ALA A 1 85 ? -5.766 6.777 11.277 1.00 72.38 85 ALA A N 1
ATOM 694 C CA . ALA A 1 85 ? -5.328 7.433 12.513 1.00 72.38 85 ALA A CA 1
ATOM 695 C C . ALA A 1 85 ? -6.358 8.445 13.056 1.00 72.38 85 ALA A C 1
ATOM 697 O O . ALA A 1 85 ? -6.451 8.653 14.264 1.00 72.38 85 ALA A O 1
ATOM 698 N N . ASN A 1 86 ? -7.173 9.035 12.177 1.00 73.69 86 ASN A N 1
ATOM 699 C CA . ASN A 1 86 ? -8.261 9.947 12.534 1.00 73.69 86 ASN A CA 1
ATOM 700 C C . ASN A 1 86 ? -9.608 9.232 12.769 1.00 73.69 86 ASN A C 1
ATOM 702 O O . ASN A 1 86 ? -10.642 9.895 12.881 1.00 73.69 86 ASN A O 1
ATOM 706 N N . GLY A 1 87 ? -9.626 7.894 12.800 1.00 69.75 87 GLY A N 1
ATOM 707 C CA . GLY A 1 87 ? -10.838 7.088 12.976 1.00 69.75 8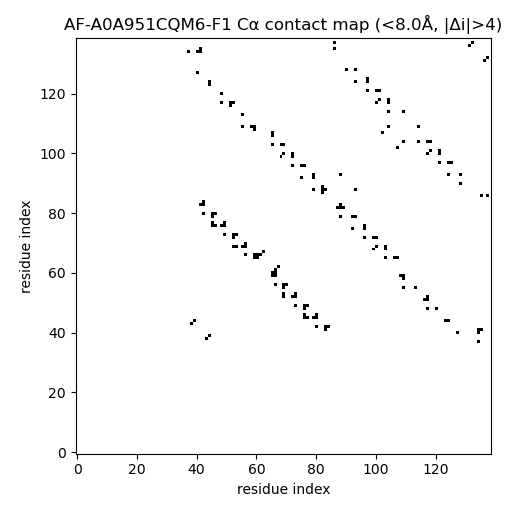7 GLY A CA 1
ATOM 708 C C . GLY A 1 87 ? -11.804 7.139 11.787 1.00 69.75 87 GLY A C 1
ATOM 709 O O . GLY A 1 87 ? -12.974 6.790 11.927 1.00 69.75 87 GLY A O 1
ATOM 710 N N . ARG A 1 88 ? -11.350 7.600 10.615 1.00 71.62 88 ARG A N 1
ATOM 711 C CA . ARG A 1 88 ? -12.173 7.739 9.408 1.00 71.62 88 ARG A CA 1
ATOM 712 C C . ARG A 1 88 ? -11.611 6.858 8.311 1.00 71.62 88 ARG A C 1
ATOM 714 O O . ARG A 1 88 ? -10.659 7.229 7.640 1.00 71.62 88 ARG A O 1
ATOM 721 N N . ILE A 1 89 ? -12.210 5.692 8.115 1.00 72.44 89 ILE A N 1
ATOM 722 C CA . ILE A 1 89 ? -11.801 4.788 7.039 1.00 72.44 89 ILE A CA 1
ATOM 723 C C . ILE A 1 89 ? -12.867 4.787 5.967 1.00 72.44 89 ILE A C 1
ATOM 725 O O . ILE A 1 89 ? -13.997 4.346 6.184 1.00 72.44 89 ILE A O 1
ATOM 729 N N . GLU A 1 90 ? -12.485 5.310 4.807 1.00 79.62 90 GLU A N 1
ATOM 730 C CA . GLU A 1 90 ? -13.298 5.283 3.604 1.00 79.62 90 GLU A CA 1
ATOM 731 C C . GLU A 1 90 ? -13.164 3.909 2.947 1.00 79.62 90 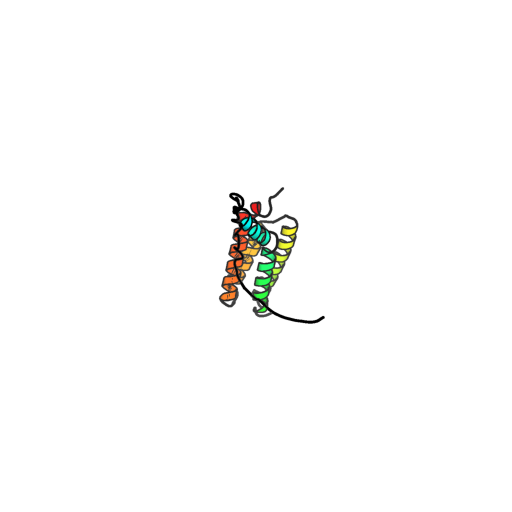GLU A C 1
ATOM 733 O O . GLU A 1 90 ? -12.137 3.583 2.357 1.00 79.62 90 GLU A O 1
ATOM 738 N N . GLU A 1 91 ? -14.218 3.097 3.031 1.00 82.19 91 GLU A N 1
ATOM 739 C CA . GLU A 1 91 ? -14.245 1.747 2.446 1.00 82.19 91 GLU A CA 1
ATOM 740 C C . GLU A 1 91 ? -13.918 1.751 0.947 1.00 82.19 91 GLU A C 1
ATOM 742 O O . GLU A 1 91 ? -13.209 0.869 0.471 1.00 82.19 91 GLU A O 1
ATOM 747 N N . ARG A 1 92 ? -14.360 2.786 0.219 1.00 84.75 92 ARG A N 1
ATOM 748 C CA . ARG A 1 92 ? -14.041 2.963 -1.205 1.00 84.75 92 ARG A CA 1
ATOM 749 C C . ARG A 1 92 ? -12.535 3.051 -1.448 1.00 84.75 92 ARG A C 1
ATOM 751 O O . ARG A 1 92 ? -12.032 2.418 -2.363 1.00 84.75 92 ARG A O 1
ATOM 758 N N . ARG A 1 93 ? -11.819 3.795 -0.607 1.00 84.31 93 ARG A N 1
ATOM 759 C CA . ARG A 1 93 ? -10.372 3.968 -0.738 1.00 84.31 93 ARG A CA 1
ATOM 760 C C . ARG A 1 93 ? -9.618 2.677 -0.419 1.00 84.31 93 ARG A C 1
ATOM 762 O O . ARG A 1 93 ? -8.657 2.345 -1.103 1.00 84.31 93 ARG A O 1
ATOM 769 N N . LEU A 1 94 ? -10.087 1.917 0.574 1.00 87.38 94 LEU A N 1
ATOM 770 C CA . LEU A 1 94 ? -9.557 0.582 0.863 1.00 87.38 94 LEU A CA 1
ATOM 771 C C . LEU A 1 94 ? -9.732 -0.363 -0.338 1.00 87.38 94 LEU A C 1
ATOM 773 O O . LEU A 1 94 ? -8.798 -1.084 -0.687 1.00 87.38 94 LEU A O 1
ATOM 777 N N . ASP A 1 95 ? -10.885 -0.318 -1.007 1.00 89.38 95 ASP A N 1
ATOM 778 C CA . ASP A 1 95 ? -11.130 -1.087 -2.234 1.00 89.38 95 ASP A CA 1
ATOM 779 C C . ASP A 1 95 ? -10.233 -0.646 -3.398 1.00 89.38 95 ASP A C 1
ATOM 781 O O . ASP A 1 95 ? -9.719 -1.493 -4.137 1.00 89.38 95 ASP A O 1
ATOM 785 N N . ASP A 1 96 ? -9.995 0.659 -3.540 1.00 88.12 96 ASP A N 1
ATOM 786 C CA . ASP A 1 96 ? -9.089 1.206 -4.552 1.00 88.12 96 ASP A CA 1
ATOM 787 C C . ASP A 1 96 ? -7.646 0.724 -4.326 1.00 88.12 96 ASP A C 1
ATOM 789 O O . ASP A 1 96 ? -6.983 0.299 -5.278 1.00 88.12 96 ASP A O 1
ATOM 793 N N . VAL A 1 97 ? -7.177 0.698 -3.072 1.00 88.75 97 VAL A N 1
ATOM 794 C CA . VAL A 1 97 ? -5.854 0.162 -2.707 1.00 88.75 97 VAL A CA 1
ATOM 795 C C . VAL A 1 97 ? -5.753 -1.332 -2.985 1.00 88.75 97 VAL A C 1
ATOM 797 O O . VAL A 1 97 ? -4.793 -1.760 -3.629 1.00 88.75 97 VAL A O 1
ATOM 800 N N . ILE A 1 98 ? -6.740 -2.125 -2.555 1.00 91.75 98 ILE A N 1
ATOM 801 C CA . ILE A 1 98 ? -6.778 -3.571 -2.824 1.00 91.75 98 ILE A CA 1
ATOM 802 C C . ILE A 1 98 ? -6.696 -3.818 -4.334 1.00 91.75 98 ILE A C 1
ATOM 804 O O . ILE A 1 98 ? -5.840 -4.572 -4.795 1.00 91.75 98 ILE A O 1
ATOM 808 N N . THR A 1 99 ? -7.521 -3.117 -5.112 1.00 91.44 99 THR A N 1
ATOM 809 C CA . THR A 1 99 ? -7.553 -3.235 -6.575 1.00 91.44 99 THR A CA 1
ATOM 810 C C . THR A 1 99 ? -6.219 -2.832 -7.209 1.00 91.44 99 THR A C 1
ATOM 812 O O . THR A 1 99 ? -5.771 -3.445 -8.180 1.00 91.44 99 THR A O 1
ATOM 815 N N . ALA A 1 100 ? -5.569 -1.787 -6.696 1.00 88.81 100 ALA A N 1
ATOM 816 C CA . ALA A 1 100 ? -4.286 -1.330 -7.211 1.00 88.81 100 ALA A CA 1
ATOM 817 C C . ALA A 1 100 ? -3.160 -2.341 -6.930 1.00 88.81 100 ALA A C 1
ATOM 819 O O . ALA A 1 100 ? -2.382 -2.637 -7.839 1.00 88.81 100 ALA A O 1
ATOM 820 N N . ILE A 1 101 ? -3.112 -2.928 -5.728 1.00 90.62 101 ILE A N 1
ATOM 821 C CA . ILE A 1 101 ? -2.150 -3.989 -5.384 1.00 90.62 101 ILE A CA 1
ATOM 822 C C . ILE A 1 101 ? -2.406 -5.243 -6.228 1.00 90.62 101 ILE A C 1
ATOM 824 O O . ILE A 1 101 ? -1.466 -5.827 -6.761 1.00 90.62 101 ILE A O 1
ATOM 828 N N . GLU A 1 102 ? -3.664 -5.633 -6.436 1.00 93.06 102 GLU A N 1
ATOM 829 C CA . GLU A 1 102 ? -4.014 -6.764 -7.304 1.00 93.06 102 GLU A CA 1
ATOM 830 C C . GLU A 1 102 ? -3.541 -6.568 -8.747 1.00 93.06 102 GLU A C 1
ATOM 832 O O . GLU A 1 102 ? -3.030 -7.5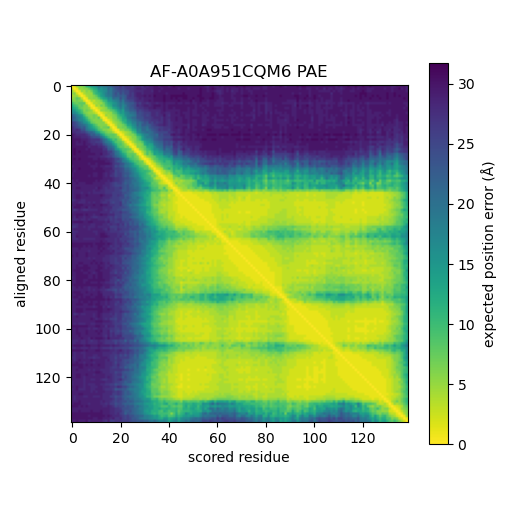06 -9.361 1.00 93.06 102 GLU A O 1
ATOM 837 N N . LYS A 1 103 ? -3.640 -5.344 -9.277 1.00 89.56 103 LYS A N 1
ATOM 838 C CA . LYS A 1 103 ? -3.086 -5.005 -10.596 1.00 89.56 103 LYS A CA 1
ATOM 839 C C . LYS A 1 103 ? -1.565 -5.087 -10.618 1.00 89.56 103 LYS A C 1
ATOM 841 O O . LYS A 1 103 ? -1.011 -5.590 -11.586 1.00 89.56 103 LYS A O 1
ATOM 846 N N . VAL A 1 104 ? -0.887 -4.631 -9.565 1.00 87.12 104 VAL A N 1
ATOM 847 C CA . VAL A 1 104 ? 0.572 -4.778 -9.436 1.00 87.12 104 VAL A CA 1
ATOM 848 C C . VAL A 1 104 ? 0.959 -6.256 -9.427 1.00 87.12 104 VAL A C 1
ATOM 850 O O . VAL A 1 104 ? 1.859 -6.650 -10.159 1.00 87.12 104 VAL A O 1
ATOM 853 N N . ILE A 1 105 ? 0.256 -7.090 -8.660 1.00 91.38 105 ILE A N 1
ATOM 854 C CA . ILE A 1 105 ? 0.464 -8.542 -8.641 1.00 91.38 105 ILE A CA 1
ATOM 855 C C . ILE A 1 105 ? 0.265 -9.123 -10.047 1.00 91.38 105 ILE A C 1
ATOM 857 O O . ILE A 1 105 ? 1.093 -9.910 -10.501 1.00 91.38 105 ILE A O 1
ATOM 861 N N . ALA A 1 106 ? -0.816 -8.762 -10.739 1.00 89.06 106 ALA A N 1
ATOM 862 C CA . ALA A 1 106 ? -1.148 -9.315 -12.049 1.00 89.06 106 ALA A CA 1
ATOM 863 C C . ALA A 1 106 ? -0.158 -8.898 -13.150 1.00 89.06 106 ALA A C 1
ATOM 865 O O . ALA A 1 106 ? 0.277 -9.746 -13.930 1.00 89.06 106 ALA A O 1
ATOM 866 N N . ASP A 1 107 ? 0.209 -7.616 -13.191 1.00 82.75 107 ASP A N 1
ATOM 867 C CA . ASP A 1 107 ? 0.910 -7.017 -14.328 1.00 82.75 107 ASP A CA 1
ATOM 868 C C . ASP A 1 107 ? 2.439 -6.994 -14.154 1.00 82.75 107 ASP A C 1
ATOM 870 O O . ASP A 1 107 ? 3.164 -7.061 -15.149 1.00 8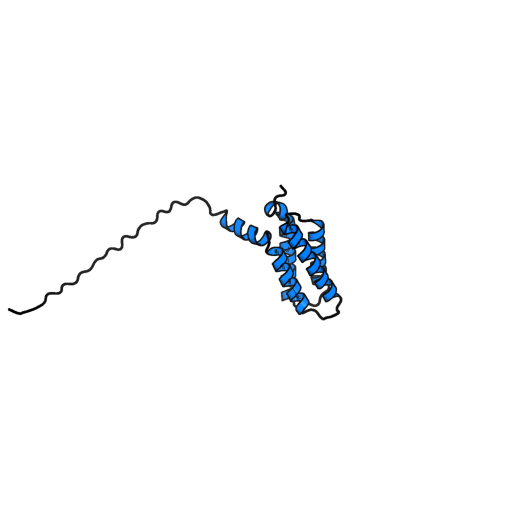2.75 107 ASP A O 1
ATOM 874 N N . ASN A 1 108 ? 2.946 -6.916 -12.916 1.00 80.00 108 ASN A N 1
ATOM 875 C CA . ASN A 1 108 ? 4.373 -6.715 -12.665 1.00 80.00 108 ASN A CA 1
ATOM 876 C C . ASN A 1 108 ? 5.161 -8.038 -12.692 1.00 80.00 108 ASN A C 1
ATOM 878 O O . ASN A 1 108 ? 4.766 -9.077 -12.139 1.00 80.00 108 ASN A O 1
ATOM 882 N N . ARG A 1 109 ? 6.341 -7.985 -13.315 1.00 82.56 109 ARG A N 1
ATOM 883 C CA . ARG A 1 109 ? 7.340 -9.056 -13.281 1.00 82.56 109 ARG A CA 1
ATOM 884 C C . ARG A 1 109 ? 8.106 -9.010 -11.961 1.00 82.56 109 ARG A C 1
ATOM 886 O O . ARG A 1 109 ? 9.191 -8.447 -11.881 1.00 82.56 109 ARG A O 1
ATOM 893 N N . MET A 1 110 ? 7.559 -9.670 -10.947 1.00 88.38 110 MET A N 1
ATOM 894 C CA . MET A 1 110 ? 8.191 -9.812 -9.633 1.00 88.38 110 MET A CA 1
ATOM 895 C C . MET A 1 110 ? 8.549 -11.273 -9.303 1.00 88.38 110 MET A C 1
ATOM 897 O O . MET A 1 110 ? 7.922 -12.193 -9.844 1.00 88.38 110 MET A O 1
ATOM 901 N N . PRO A 1 111 ? 9.519 -11.507 -8.398 1.00 89.81 111 PRO A N 1
ATOM 902 C CA . PRO A 1 111 ? 9.793 -12.830 -7.845 1.00 89.81 111 PRO A CA 1
ATOM 903 C C . PRO A 1 111 ? 8.560 -13.445 -7.171 1.00 89.81 111 PRO A C 1
ATOM 905 O O . PRO A 1 111 ? 7.768 -12.742 -6.547 1.00 89.81 111 PRO A O 1
ATOM 908 N N . GLU A 1 112 ? 8.438 -14.774 -7.205 1.00 89.56 112 GLU A N 1
ATOM 909 C CA . GLU A 1 112 ? 7.290 -15.485 -6.614 1.00 89.56 112 GLU A CA 1
ATOM 910 C C . GLU A 1 112 ? 7.115 -15.198 -5.116 1.00 89.56 112 GLU A C 1
ATOM 912 O O . GLU A 1 112 ? 6.002 -15.061 -4.618 1.00 89.56 112 GLU A O 1
ATOM 917 N N . ARG A 1 113 ? 8.226 -15.024 -4.391 1.00 89.94 113 ARG A N 1
ATOM 918 C CA . ARG A 1 113 ? 8.199 -14.642 -2.975 1.00 89.94 113 ARG A CA 1
ATOM 919 C C . ARG A 1 113 ? 7.508 -13.295 -2.750 1.00 89.94 113 ARG A C 1
ATOM 921 O O . ARG A 1 113 ? 6.759 -13.155 -1.791 1.00 89.94 113 ARG A O 1
ATOM 928 N N . ASP A 1 114 ? 7.761 -12.329 -3.624 1.00 92.00 114 ASP A N 1
ATOM 929 C CA . ASP A 1 114 ? 7.204 -10.979 -3.521 1.00 92.00 114 ASP A CA 1
ATOM 930 C C . ASP A 1 114 ? 5.725 -10.981 -3.917 1.00 92.00 114 ASP A C 1
ATOM 932 O O . ASP A 1 114 ? 4.904 -10.338 -3.269 1.00 92.00 114 ASP A O 1
ATOM 936 N N . ARG A 1 115 ? 5.369 -11.809 -4.905 1.00 92.81 115 ARG A N 1
ATOM 937 C CA . ARG A 1 115 ? 3.981 -12.071 -5.293 1.00 92.81 115 ARG A CA 1
ATOM 938 C C . ARG A 1 115 ? 3.164 -12.641 -4.134 1.00 92.81 115 ARG A C 1
ATOM 940 O O . ARG A 1 115 ? 2.092 -12.122 -3.841 1.00 92.81 115 ARG A O 1
ATOM 947 N N . MET A 1 116 ? 3.664 -13.686 -3.473 1.00 92.94 116 MET A N 1
ATOM 948 C CA . MET A 1 116 ? 2.980 -14.313 -2.334 1.00 92.94 116 MET A CA 1
ATOM 949 C C . MET A 1 116 ? 2.821 -13.352 -1.151 1.00 92.94 116 MET A C 1
ATOM 951 O O . MET A 1 116 ? 1.778 -13.353 -0.504 1.00 92.94 116 MET A O 1
ATOM 955 N N . MET A 1 117 ? 3.833 -12.519 -0.897 1.00 94.00 117 MET A N 1
ATOM 956 C CA . MET A 1 117 ? 3.803 -11.487 0.142 1.00 94.00 117 MET A CA 1
ATOM 957 C C . MET A 1 117 ? 2.690 -10.465 -0.122 1.00 94.00 117 MET A C 1
ATOM 959 O O . MET A 1 117 ? 1.795 -10.321 0.703 1.00 94.00 117 MET A O 1
ATOM 963 N N . LEU A 1 118 ? 2.642 -9.869 -1.321 1.00 93.38 118 LEU A N 1
ATOM 964 C CA . LEU A 1 118 ? 1.572 -8.926 -1.669 1.00 93.38 118 LEU A CA 1
ATOM 965 C C . LEU A 1 118 ? 0.179 -9.585 -1.687 1.00 93.38 118 LEU A C 1
ATOM 967 O O . LEU A 1 118 ? -0.823 -8.947 -1.369 1.00 93.38 118 LEU A O 1
ATOM 971 N N . GLN A 1 119 ? 0.079 -10.872 -2.036 1.00 95.12 119 GLN A N 1
ATOM 972 C CA . GLN A 1 119 ? -1.180 -11.620 -1.919 1.00 95.12 119 GLN A CA 1
ATOM 973 C C . GLN A 1 119 ? -1.613 -11.801 -0.458 1.00 95.12 119 GLN A C 1
AT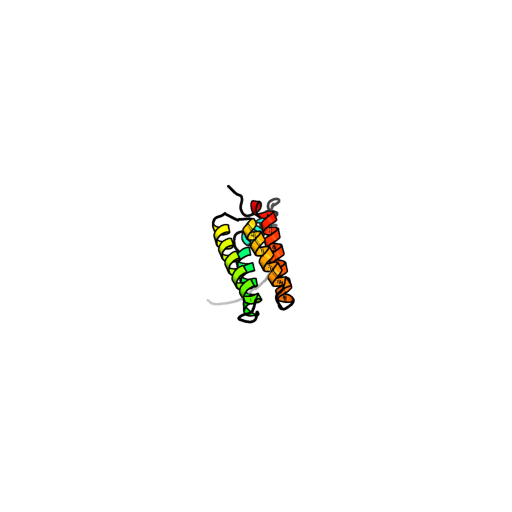OM 975 O O . GLN A 1 119 ? -2.807 -11.774 -0.154 1.00 95.12 119 GLN A O 1
ATOM 980 N N . GLU A 1 120 ? -0.665 -12.007 0.455 1.00 93.44 120 GLU A N 1
ATOM 981 C CA . GLU A 1 120 ? -0.929 -12.047 1.890 1.00 93.44 120 GLU A CA 1
ATOM 982 C C . GLU A 1 120 ? -1.417 -10.690 2.405 1.00 93.44 120 GLU A C 1
ATOM 984 O O . GLU A 1 120 ? -2.430 -10.641 3.103 1.00 93.44 120 GLU A O 1
ATOM 989 N N . ASP A 1 121 ? -0.806 -9.599 1.954 1.00 93.06 121 ASP A N 1
ATOM 990 C CA . ASP A 1 121 ? -1.239 -8.238 2.274 1.00 93.06 121 ASP A CA 1
ATOM 991 C C . ASP A 1 121 ? -2.659 -7.940 1.795 1.00 93.06 121 ASP A C 1
ATOM 993 O O . ASP A 1 121 ? -3.479 -7.431 2.560 1.00 93.06 121 ASP A O 1
ATOM 997 N N . VAL A 1 122 ? -3.008 -8.336 0.566 1.00 93.94 122 VAL A N 1
ATOM 998 C CA . VAL A 1 122 ? -4.384 -8.219 0.055 1.00 93.94 122 VAL A CA 1
ATOM 999 C C . VAL A 1 122 ? -5.370 -8.990 0.935 1.00 93.94 122 VAL A C 1
ATOM 1001 O O . VAL A 1 122 ? -6.463 -8.493 1.218 1.00 93.94 122 VAL A O 1
ATOM 1004 N N . ARG A 1 123 ? -5.006 -10.188 1.415 1.00 91.94 123 ARG A N 1
ATOM 1005 C CA . ARG A 1 123 ? -5.859 -10.944 2.348 1.00 91.94 123 ARG A CA 1
ATOM 1006 C C . ARG A 1 123 ? -6.037 -10.203 3.671 1.00 91.94 123 ARG A C 1
ATOM 1008 O O . ARG A 1 123 ? -7.165 -10.128 4.153 1.00 91.94 123 ARG A O 1
ATOM 1015 N N . HIS A 1 124 ? -4.977 -9.618 4.223 1.00 89.69 124 HIS A N 1
ATOM 1016 C CA . HIS A 1 124 ? -5.064 -8.828 5.452 1.00 89.69 124 HIS A CA 1
ATOM 1017 C C . HIS A 1 124 ? -5.905 -7.558 5.279 1.00 89.69 124 HIS A C 1
ATOM 1019 O O . HIS A 1 124 ? -6.719 -7.253 6.146 1.00 89.69 124 HIS A O 1
ATOM 1025 N N . LEU A 1 125 ? -5.779 -6.852 4.152 1.00 88.94 125 LEU A N 1
ATOM 1026 C CA . LEU A 1 125 ? -6.599 -5.677 3.835 1.00 88.94 125 LEU A CA 1
ATOM 1027 C C . LEU A 1 125 ? -8.086 -6.029 3.690 1.00 88.94 125 LEU A C 1
ATOM 1029 O O . LEU A 1 125 ? -8.950 -5.287 4.155 1.00 88.94 125 LEU A O 1
ATOM 1033 N N . ARG A 1 126 ? -8.403 -7.182 3.093 1.00 90.25 126 ARG A N 1
ATOM 1034 C CA . ARG A 1 126 ? -9.785 -7.682 3.003 1.00 90.25 126 ARG A CA 1
ATOM 1035 C C . ARG A 1 126 ? -10.340 -8.091 4.368 1.00 90.25 126 ARG A C 1
ATOM 1037 O O . ARG A 1 126 ? -11.461 -7.712 4.690 1.00 90.25 126 ARG A O 1
ATOM 1044 N N . ALA A 1 127 ? -9.556 -8.797 5.183 1.00 86.25 127 ALA A N 1
ATOM 1045 C CA . ALA A 1 127 ? -9.945 -9.138 6.553 1.00 86.25 127 ALA A CA 1
ATOM 1046 C C . ALA A 1 127 ? -10.176 -7.872 7.393 1.00 86.25 127 ALA A C 1
ATOM 1048 O O . ALA A 1 127 ? -11.139 -7.775 8.150 1.00 86.25 127 ALA A O 1
ATOM 1049 N N . TYR A 1 128 ? -9.331 -6.861 7.198 1.00 83.12 128 TYR A N 1
ATOM 1050 C CA . TYR A 1 128 ? -9.503 -5.557 7.812 1.00 83.12 128 TYR A CA 1
ATOM 1051 C C . TYR A 1 128 ? -10.794 -4.866 7.370 1.00 83.12 128 TYR A C 1
ATOM 1053 O O . TYR A 1 128 ? -11.501 -4.324 8.212 1.00 83.12 128 TYR A O 1
ATOM 1061 N N . LYS A 1 129 ? -11.147 -4.919 6.079 1.00 83.44 129 LYS A N 1
ATOM 1062 C CA . LYS A 1 129 ? -12.430 -4.405 5.575 1.00 83.44 129 LYS A CA 1
ATOM 1063 C C . LYS A 1 129 ? -13.617 -5.057 6.287 1.00 83.44 129 LYS A C 1
ATOM 1065 O O . LYS A 1 129 ? -14.527 -4.357 6.716 1.00 83.44 129 LYS A O 1
ATOM 1070 N N . GLU A 1 130 ? -13.592 -6.381 6.414 1.00 82.25 130 GLU A N 1
ATOM 1071 C CA . GLU A 1 130 ? -14.673 -7.173 7.014 1.00 82.25 130 GLU A CA 1
ATOM 1072 C C . GLU A 1 130 ? -14.816 -6.938 8.525 1.00 82.25 130 GLU A C 1
ATOM 1074 O O . GLU A 1 130 ? -15.916 -6.996 9.072 1.00 82.25 130 GLU A O 1
ATOM 1079 N N . HIS A 1 131 ? -13.713 -6.633 9.205 1.00 76.56 131 HIS A N 1
ATOM 1080 C CA . HIS A 1 131 ? -13.667 -6.496 10.661 1.00 76.56 131 HIS A CA 1
ATOM 1081 C C . HIS A 1 131 ? -13.380 -5.068 11.143 1.00 76.56 131 HIS A C 1
ATOM 1083 O O . HIS A 1 131 ? -13.167 -4.853 12.335 1.00 76.56 131 HIS A O 1
ATOM 1089 N N . ASN A 1 132 ? -13.413 -4.086 10.243 1.00 70.94 132 ASN A N 1
ATOM 1090 C CA . ASN A 1 132 ? -13.176 -2.668 10.517 1.00 70.94 132 ASN A CA 1
ATOM 1091 C C . ASN A 1 132 ? -13.969 -2.184 11.741 1.00 70.94 132 ASN A C 1
ATOM 1093 O O . ASN A 1 132 ? -13.377 -1.604 12.640 1.00 70.94 132 ASN A O 1
ATOM 1097 N N . GLU A 1 133 ? -15.261 -2.506 11.849 1.00 65.81 133 GLU A N 1
ATOM 1098 C CA . GLU A 1 133 ? -16.099 -2.079 12.984 1.00 65.81 133 GLU A CA 1
ATOM 1099 C C . GLU A 1 133 ? -15.614 -2.607 14.344 1.00 65.81 133 GLU A C 1
ATOM 1101 O O . GLU A 1 133 ? -15.798 -1.949 15.367 1.00 65.81 133 GLU A O 1
ATOM 1106 N N . ARG A 1 134 ? -14.961 -3.777 14.364 1.00 66.44 134 ARG A N 1
ATOM 1107 C CA . ARG A 1 134 ? -14.350 -4.349 15.573 1.00 66.44 134 ARG A CA 1
ATOM 1108 C C . ARG A 1 134 ? -13.060 -3.617 15.945 1.00 66.44 134 ARG A C 1
ATOM 1110 O O . ARG A 1 134 ? -12.785 -3.446 17.127 1.00 66.44 134 ARG A O 1
ATOM 1117 N N . TYR A 1 135 ? -12.275 -3.198 14.954 1.00 61.91 135 TYR A N 1
ATOM 1118 C CA . TYR A 1 135 ? -10.982 -2.539 15.164 1.00 61.91 135 TYR A CA 1
ATOM 1119 C C . TYR A 1 135 ? -11.101 -1.015 15.327 1.00 61.91 135 TYR A C 1
ATOM 1121 O O . TYR A 1 135 ? -10.292 -0.406 16.018 1.00 61.91 135 TYR A O 1
ATOM 1129 N N . TYR A 1 136 ? -12.127 -0.395 14.754 1.00 60.34 136 TYR A N 1
ATOM 1130 C CA . TYR A 1 136 ? -12.432 1.030 14.843 1.00 60.34 136 TYR A CA 1
ATOM 1131 C C . TYR A 1 136 ? -13.951 1.218 14.953 1.00 60.34 136 TYR A C 1
ATOM 1133 O O . TYR A 1 136 ? -14.618 1.498 13.953 1.00 60.34 136 TYR A O 1
ATOM 1141 N N . PRO A 1 137 ? -14.526 1.065 16.159 1.00 55.03 137 PRO A N 1
ATOM 1142 C CA . PRO A 1 137 ? -15.946 1.314 16.361 1.00 55.03 137 PRO A CA 1
ATOM 1143 C C . PRO A 1 137 ? -16.259 2.772 16.007 1.00 55.03 137 PRO A C 1
ATOM 1145 O O . PRO A 1 137 ? -15.700 3.700 16.595 1.00 55.03 137 PRO A O 1
ATOM 1148 N N . ARG A 1 138 ? -17.135 2.973 15.014 1.00 49.97 138 ARG A N 1
ATOM 1149 C CA . ARG A 1 138 ? -17.675 4.294 14.669 1.00 49.97 138 ARG A CA 1
ATOM 1150 C C . ARG A 1 138 ? -18.526 4.752 15.860 1.00 49.97 138 ARG A C 1
ATOM 1152 O O . ARG A 1 138 ? -19.592 4.187 16.091 1.00 49.97 138 ARG A O 1
ATOM 1159 N N . GLY A 1 139 ? -17.993 5.682 16.652 1.00 46.78 139 GLY A N 1
ATOM 1160 C CA . GLY A 1 139 ? -18.717 6.341 17.745 1.00 46.78 139 GLY A CA 1
ATOM 1161 C C . GLY A 1 139 ? -19.842 7.227 17.234 1.00 46.78 139 GLY A C 1
ATOM 1162 O O . GLY A 1 139 ? -19.652 7.845 16.161 1.00 46.78 139 GLY A O 1
#

pLDDT: mean 73.58, std 18.2, range [36.53, 95.12]

Foldseek 3Di:
DDDDDDDDDDDDDDPPDDPPPPPDDPDDPPVPVVVVVLVCLLQVLLVLLLVLLVVQLVVADPPDPLNVLSVVLNVLSVVQNVCSPVLHHDLVSLVVSLVSLVCSLVPGDDDPVSSVSSVVSSVVSVVCSVCVCVSRPDD

Secondary structure (DSSP, 8-state):
--------------------------S-SSHHHHHHHHHIIIIIHHHHHHHHHHHHHHTSPTTSHHHHHHHHHHHHHHHHHHHHHTT---HHHHHHHHHHHHHHHHHS---HHHHHHHHHHHHHHHHHHHHHHHHS---

Mean predicted aligned error: 14.04 Å

Sequence (139 aa):
MKRLFLGTIVSGLVLFATPGFAQDREQGREGRYENRDEGYYKGHLFDRVREDVERVEANTHAFSADEFRLTRVKQELNEMHQSAANGRIEERRLDDVITAIEKVIADNRMPERDRMMLQEDVRHLRAYKEHNERYYPRG